Protein AF-A0A6D1A6W0-F1 (afdb_monomer_lite)

Radius of gyration: 17.89 Å; chains: 1; bounding box: 29×23×56 Å

Structure (mmCIF, N/CA/C/O backbone):
data_AF-A0A6D1A6W0-F1
#
_entry.id   AF-A0A6D1A6W0-F1
#
loop_
_atom_site.group_PDB
_atom_site.id
_atom_site.type_symbol
_atom_site.label_atom_id
_atom_site.label_alt_id
_atom_site.label_comp_id
_atom_site.label_asym_id
_atom_site.label_entity_id
_atom_site.label_seq_id
_atom_site.pdbx_PDB_ins_code
_atom_site.Cartn_x
_atom_site.Cartn_y
_atom_site.Cartn_z
_atom_site.occupancy
_atom_site.B_iso_or_equiv
_atom_site.auth_seq_id
_atom_site.auth_comp_id
_atom_site.auth_asym_id
_atom_site.auth_atom_id
_atom_site.pdbx_PDB_model_num
ATOM 1 N N . MET A 1 1 ? -1.418 -5.537 -38.290 1.00 44.81 1 MET A N 1
ATOM 2 C CA . MET A 1 1 ? -1.304 -4.757 -37.038 1.00 44.81 1 MET A CA 1
ATOM 3 C C . MET A 1 1 ? 0.120 -4.941 -36.513 1.00 44.81 1 MET A C 1
ATOM 5 O O . MET A 1 1 ? 0.417 -6.003 -35.989 1.00 44.81 1 MET A O 1
ATOM 9 N N . SER A 1 2 ? 1.039 -4.004 -36.776 1.00 49.78 2 SER A N 1
ATOM 10 C CA . SER A 1 2 ? 2.450 -4.137 -36.367 1.00 49.78 2 SER A CA 1
ATOM 11 C C . SER A 1 2 ? 2.619 -3.560 -34.962 1.00 49.78 2 SER A C 1
ATOM 13 O O . SER A 1 2 ? 2.461 -2.353 -34.774 1.00 49.78 2 SER A O 1
ATOM 15 N N . ILE A 1 3 ? 2.863 -4.419 -33.969 1.00 65.88 3 ILE A N 1
ATOM 16 C CA . ILE A 1 3 ? 3.138 -4.010 -32.587 1.00 65.88 3 ILE A CA 1
ATOM 17 C C . ILE A 1 3 ? 4.487 -3.281 -32.608 1.00 65.88 3 ILE A C 1
ATOM 19 O O . ILE A 1 3 ? 5.546 -3.899 -32.715 1.00 65.88 3 ILE A O 1
ATOM 23 N N . LYS A 1 4 ? 4.455 -1.947 -32.565 1.00 70.50 4 LYS A N 1
ATOM 24 C CA . LYS A 1 4 ? 5.659 -1.123 -32.430 1.00 70.50 4 LYS A CA 1
ATOM 25 C C . LYS A 1 4 ? 6.292 -1.458 -31.082 1.00 70.50 4 LYS A C 1
ATOM 27 O O . LYS A 1 4 ? 5.663 -1.220 -30.057 1.00 70.50 4 LYS A O 1
ATOM 32 N N . ASN A 1 5 ? 7.504 -2.015 -31.090 1.00 75.12 5 ASN A N 1
ATOM 33 C CA . ASN A 1 5 ? 8.204 -2.382 -29.863 1.00 75.12 5 ASN A CA 1
ATOM 34 C C . ASN A 1 5 ? 8.407 -1.111 -29.010 1.00 75.12 5 ASN A C 1
ATOM 36 O O . ASN A 1 5 ? 9.084 -0.184 -29.475 1.00 75.12 5 ASN A O 1
ATOM 40 N N . PRO A 1 6 ? 7.771 -0.994 -27.831 1.00 75.31 6 PRO A N 1
ATOM 41 C CA . PRO A 1 6 ? 7.898 0.202 -27.014 1.00 75.31 6 PRO A CA 1
ATOM 42 C C . PRO A 1 6 ? 9.350 0.364 -26.554 1.00 75.31 6 PRO A C 1
ATOM 44 O O . PRO A 1 6 ? 10.055 -0.607 -26.284 1.00 75.31 6 PRO A O 1
ATOM 47 N N . SER A 1 7 ? 9.816 1.611 -26.473 1.00 88.25 7 SER A N 1
ATOM 48 C CA . SER A 1 7 ? 11.155 1.896 -25.951 1.00 88.25 7 SER A CA 1
ATOM 49 C C . SER A 1 7 ? 11.251 1.419 -24.503 1.00 88.25 7 SER A C 1
ATOM 51 O O . SER A 1 7 ? 10.373 1.729 -23.700 1.00 88.25 7 SER A O 1
ATOM 53 N N . VAL A 1 8 ? 12.340 0.736 -24.142 1.00 91.12 8 VAL A N 1
ATOM 54 C CA . VAL A 1 8 ? 12.597 0.263 -22.768 1.00 91.12 8 VAL A CA 1
ATOM 55 C C . VAL A 1 8 ? 12.452 1.398 -21.746 1.00 91.12 8 VAL A C 1
ATOM 57 O O . VAL A 1 8 ? 11.903 1.195 -20.668 1.00 91.12 8 VAL A O 1
ATOM 60 N 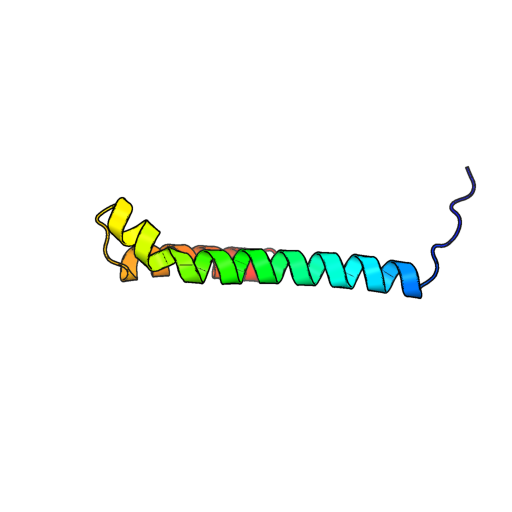N . LYS A 1 9 ? 12.845 2.627 -22.115 1.00 91.19 9 LYS A N 1
ATOM 61 C CA . LYS A 1 9 ? 12.676 3.824 -21.272 1.00 91.19 9 LYS A CA 1
ATOM 62 C C . LYS A 1 9 ? 11.208 4.112 -20.947 1.00 91.19 9 LYS A C 1
ATOM 64 O O . LYS A 1 9 ? 10.889 4.476 -19.823 1.00 91.19 9 LYS A O 1
ATOM 69 N N . PHE A 1 10 ? 10.323 3.937 -21.927 1.00 9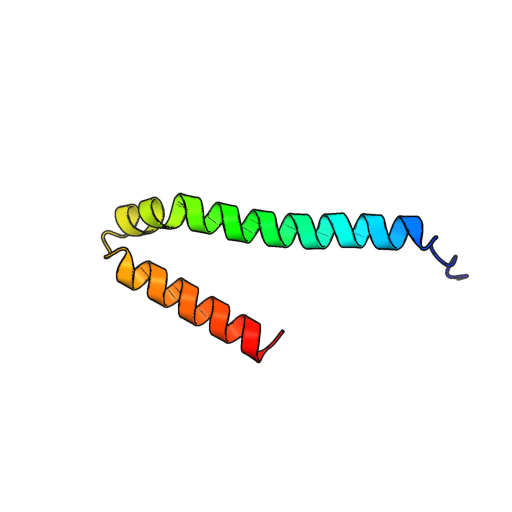2.56 10 PHE A N 1
ATOM 70 C CA . PHE A 1 10 ? 8.886 4.125 -21.749 1.00 92.56 10 PHE A CA 1
ATOM 71 C C . PHE A 1 10 ? 8.285 3.022 -20.870 1.00 92.56 10 PHE A C 1
ATOM 73 O O . PHE A 1 10 ? 7.487 3.317 -19.990 1.00 92.56 10 PHE A O 1
ATOM 80 N N . ILE A 1 11 ? 8.723 1.771 -21.045 1.00 93.75 11 ILE A N 1
ATOM 81 C CA . ILE A 1 11 ? 8.278 0.642 -20.213 1.00 93.75 11 ILE A CA 1
ATOM 82 C C . ILE A 1 11 ? 8.655 0.871 -18.745 1.00 93.75 11 ILE A C 1
ATOM 84 O O . ILE A 1 11 ? 7.802 0.763 -17.872 1.00 93.75 11 ILE A O 1
ATOM 88 N N . ILE A 1 12 ? 9.908 1.246 -18.471 1.00 94.50 12 ILE A N 1
ATOM 89 C CA . ILE A 1 12 ? 10.376 1.521 -17.104 1.00 94.50 12 ILE A CA 1
ATOM 90 C C . ILE A 1 12 ? 9.626 2.708 -16.495 1.00 94.50 12 ILE A C 1
ATOM 92 O O . ILE A 1 12 ? 9.296 2.668 -15.316 1.00 94.50 12 ILE A O 1
ATOM 96 N N . PHE A 1 13 ? 9.318 3.744 -17.279 1.00 95.56 13 PHE A N 1
ATOM 97 C CA . PHE A 1 13 ? 8.526 4.877 -16.801 1.00 95.56 13 PHE A CA 1
ATOM 98 C C . PHE A 1 13 ? 7.115 4.454 -16.372 1.00 95.56 13 PHE A C 1
ATOM 100 O O . PHE A 1 13 ? 6.664 4.821 -15.290 1.00 95.56 13 PHE A O 1
ATOM 107 N N . VAL A 1 14 ? 6.441 3.631 -17.181 1.00 95.19 14 VAL A N 1
ATOM 108 C CA . VAL A 1 14 ? 5.122 3.087 -16.831 1.00 95.19 14 VAL A CA 1
ATOM 109 C C . VAL A 1 14 ? 5.214 2.205 -15.584 1.00 95.19 14 VAL A C 1
ATOM 111 O O . VAL A 1 14 ? 4.431 2.392 -14.658 1.00 95.19 14 VAL A O 1
ATOM 114 N N . LEU A 1 15 ? 6.205 1.310 -15.508 1.00 95.12 15 LEU A N 1
ATOM 115 C CA . LEU A 1 15 ? 6.421 0.463 -14.331 1.00 95.12 15 LEU A CA 1
ATOM 116 C C . LEU A 1 15 ? 6.715 1.282 -13.069 1.00 95.12 15 LEU A C 1
ATOM 118 O O . LEU A 1 15 ? 6.179 0.973 -12.012 1.00 95.12 15 LEU A O 1
ATOM 122 N N . MET A 1 16 ? 7.510 2.349 -13.175 1.00 96.38 16 MET A N 1
ATOM 123 C CA . MET A 1 16 ? 7.792 3.256 -12.063 1.00 96.38 16 MET A CA 1
ATOM 124 C C . MET A 1 16 ? 6.505 3.885 -11.530 1.00 96.38 16 MET A C 1
ATOM 126 O O . MET A 1 16 ? 6.296 3.884 -10.320 1.00 96.38 16 MET A O 1
ATOM 130 N N . ILE A 1 17 ? 5.635 4.385 -12.415 1.00 96.94 17 ILE A N 1
ATOM 131 C CA . ILE A 1 17 ? 4.342 4.949 -12.012 1.00 96.94 17 ILE A CA 1
ATOM 132 C C . ILE A 1 17 ? 3.467 3.879 -11.359 1.00 96.94 17 ILE A C 1
ATOM 134 O O . ILE A 1 17 ? 2.914 4.136 -10.297 1.00 96.94 17 ILE A O 1
ATOM 138 N N . CYS A 1 18 ? 3.372 2.680 -11.938 1.00 95.38 18 CYS A N 1
ATOM 139 C CA . CYS A 1 18 ? 2.580 1.593 -11.365 1.00 95.38 18 CYS A CA 1
ATOM 140 C C . CYS A 1 18 ? 3.053 1.225 -9.951 1.00 95.38 18 CYS A C 1
ATOM 142 O O . CYS A 1 18 ? 2.250 1.234 -9.020 1.00 95.38 18 CYS A O 1
ATOM 144 N N . THR A 1 19 ? 4.349 0.961 -9.767 1.00 93.88 19 THR A N 1
ATOM 145 C CA . THR A 1 19 ? 4.915 0.616 -8.455 1.00 93.88 19 THR A CA 1
ATOM 146 C C . THR A 1 19 ? 4.769 1.768 -7.459 1.00 93.88 19 THR A C 1
ATOM 148 O O . THR A 1 19 ? 4.448 1.538 -6.295 1.00 93.88 19 THR A O 1
ATOM 151 N N . PHE A 1 20 ? 4.945 3.014 -7.910 1.00 94.12 20 PHE A N 1
ATOM 152 C CA . PHE A 1 20 ? 4.732 4.196 -7.078 1.00 94.12 20 PHE A CA 1
ATOM 153 C C . PHE A 1 20 ? 3.277 4.323 -6.618 1.00 94.12 20 PHE A C 1
ATOM 155 O O . PHE A 1 20 ? 3.032 4.545 -5.436 1.00 94.12 20 PHE A O 1
ATOM 162 N N . SER A 1 21 ? 2.311 4.162 -7.525 1.00 94.94 21 SER A N 1
ATOM 163 C CA . SER A 1 21 ? 0.886 4.234 -7.199 1.00 94.94 21 SER A CA 1
ATOM 164 C C . SER A 1 21 ? 0.469 3.147 -6.210 1.00 94.94 21 SER A C 1
ATOM 166 O O . SER A 1 21 ? -0.249 3.461 -5.265 1.00 94.94 21 SER A O 1
ATOM 168 N N . ILE A 1 22 ? 0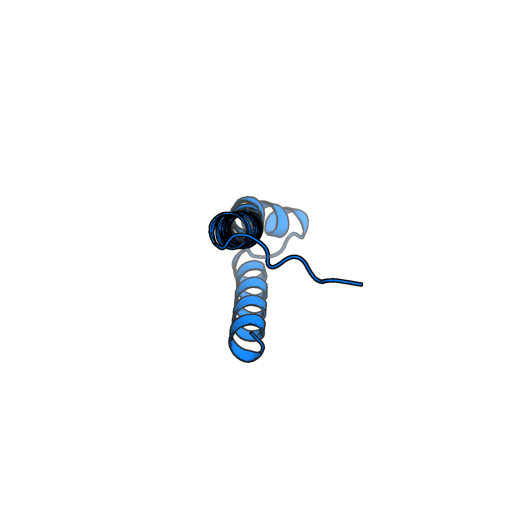.955 1.911 -6.384 1.00 91.62 22 ILE A N 1
ATOM 169 C CA . ILE A 1 22 ? 0.699 0.806 -5.447 1.00 91.62 22 ILE A CA 1
ATOM 170 C C . ILE A 1 22 ? 1.220 1.172 -4.053 1.00 91.62 22 ILE A C 1
ATOM 172 O O . ILE A 1 22 ? 0.443 1.205 -3.098 1.00 91.62 22 ILE A O 1
ATOM 176 N N . GLY A 1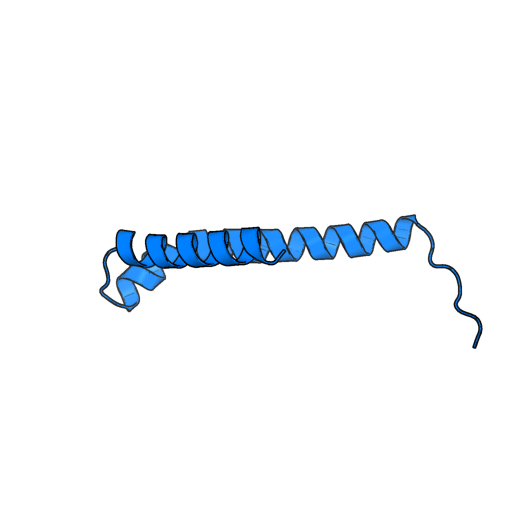 23 ? 2.495 1.562 -3.948 1.00 89.62 23 GLY A N 1
ATOM 177 C CA . GLY A 1 23 ? 3.076 1.971 -2.668 1.00 89.62 23 GLY A CA 1
ATOM 178 C C . GLY A 1 23 ? 2.334 3.154 -2.039 1.00 89.62 23 GLY A C 1
ATOM 179 O O . GLY A 1 23 ? 2.005 3.124 -0.857 1.00 89.62 23 GLY A O 1
ATOM 180 N N . TYR A 1 24 ? 1.992 4.177 -2.827 1.00 91.81 24 TYR A N 1
ATOM 181 C CA . TYR A 1 24 ? 1.248 5.340 -2.343 1.00 91.81 24 TYR A CA 1
ATOM 182 C C . TYR A 1 24 ? -0.097 4.952 -1.720 1.00 91.81 24 TYR A C 1
ATOM 184 O O . TYR A 1 24 ? -0.421 5.429 -0.633 1.00 91.81 24 TYR A O 1
ATOM 192 N N . THR A 1 25 ? -0.864 4.067 -2.367 1.00 87.75 25 THR A N 1
ATOM 193 C CA . THR A 1 25 ? -2.156 3.623 -1.826 1.00 87.75 25 THR A CA 1
ATOM 194 C C . THR A 1 25 ? -2.016 2.860 -0.511 1.00 87.75 25 THR A C 1
ATOM 196 O O . THR A 1 25 ? -2.805 3.086 0.403 1.00 87.75 25 THR A O 1
ATOM 199 N N . GLU A 1 26 ? -0.990 2.023 -0.362 1.00 86.56 26 GLU A N 1
ATOM 200 C CA . GLU A 1 26 ? -0.770 1.258 0.869 1.00 86.56 26 GLU A CA 1
ATOM 201 C C . GLU A 1 26 ? -0.351 2.162 2.036 1.00 86.56 26 GLU A C 1
ATOM 203 O O . GLU A 1 26 ? -0.920 2.083 3.127 1.00 86.56 26 GLU A O 1
ATOM 208 N N . TYR A 1 27 ? 0.586 3.084 1.798 1.00 84.50 27 TYR A N 1
ATOM 209 C CA . TYR A 1 27 ? 1.036 4.028 2.822 1.00 84.50 27 TYR A CA 1
ATOM 210 C C . TYR A 1 27 ? -0.051 5.033 3.219 1.00 84.50 27 TYR A C 1
ATOM 212 O O . TYR A 1 27 ? -0.164 5.379 4.397 1.00 84.50 27 TYR A O 1
ATOM 220 N N . ALA A 1 28 ? -0.881 5.476 2.270 1.00 88.12 28 ALA A N 1
ATOM 221 C CA . ALA A 1 28 ? -2.009 6.355 2.563 1.00 88.12 28 ALA A CA 1
ATOM 222 C C . ALA A 1 28 ? -3.025 5.682 3.503 1.00 88.12 28 ALA A C 1
ATOM 224 O O . ALA A 1 28 ? -3.473 6.307 4.464 1.00 88.12 28 ALA A O 1
ATOM 225 N N . VAL A 1 29 ? -3.340 4.399 3.279 1.00 83.50 29 VAL A N 1
ATOM 226 C CA . VAL A 1 29 ? -4.275 3.631 4.121 1.00 83.50 29 VAL A CA 1
ATOM 227 C C . VAL A 1 29 ? -3.732 3.435 5.538 1.00 83.50 29 VAL A C 1
ATOM 229 O O . VAL A 1 29 ? -4.478 3.601 6.501 1.00 83.50 29 VAL A O 1
ATOM 232 N N . MET A 1 30 ? -2.435 3.152 5.698 1.00 84.50 30 MET A N 1
ATOM 233 C CA . MET A 1 30 ? -1.825 3.041 7.031 1.00 84.50 30 MET A CA 1
ATOM 234 C C . MET A 1 30 ? -1.934 4.346 7.835 1.00 84.50 30 MET A C 1
ATOM 236 O O . MET A 1 30 ? -2.148 4.298 9.045 1.00 84.50 30 MET A O 1
ATOM 240 N N . GLY A 1 31 ? -1.846 5.505 7.170 1.00 86.31 31 GLY A N 1
ATOM 241 C CA . GLY A 1 31 ? -1.972 6.820 7.807 1.00 86.31 31 GLY A CA 1
ATOM 242 C C . GLY A 1 31 ? -3.371 7.126 8.351 1.00 86.31 31 GLY A C 1
ATOM 243 O O . GLY A 1 31 ? -3.495 7.841 9.342 1.00 86.31 31 GLY A O 1
ATOM 244 N N . ILE A 1 32 ? -4.416 6.558 7.742 1.00 88.56 32 ILE A N 1
ATOM 245 C CA . ILE A 1 32 ? -5.813 6.732 8.172 1.00 88.56 32 ILE A CA 1
ATOM 246 C C . ILE A 1 32 ? -6.350 5.542 8.978 1.00 88.56 32 ILE A C 1
ATOM 248 O O . ILE A 1 32 ? -7.499 5.566 9.408 1.00 88.56 32 ILE A O 1
ATOM 252 N N . LEU A 1 33 ? -5.545 4.500 9.208 1.00 87.25 33 LEU A N 1
ATOM 253 C CA . LEU A 1 33 ? -5.981 3.266 9.870 1.00 87.25 33 LEU A CA 1
ATOM 254 C C . LEU A 1 33 ? -6.542 3.519 11.278 1.00 87.25 33 LEU A C 1
ATOM 256 O O . LEU A 1 33 ? -7.535 2.912 11.676 1.00 87.25 33 LEU A O 1
ATOM 260 N N . THR A 1 34 ? -5.927 4.435 12.027 1.00 85.19 34 THR A N 1
ATOM 261 C CA . THR A 1 34 ? -6.394 4.847 13.357 1.00 85.19 34 THR A CA 1
ATOM 262 C C . THR A 1 34 ? -7.717 5.603 13.295 1.00 85.19 34 THR A C 1
ATOM 264 O O . THR A 1 34 ? -8.575 5.372 14.144 1.00 85.19 34 THR A O 1
ATOM 267 N N . SER A 1 35 ? -7.917 6.451 12.284 1.00 87.25 35 SER A N 1
ATOM 268 C CA . SER A 1 35 ? -9.199 7.119 12.034 1.00 87.25 35 SER A CA 1
ATOM 269 C C . SER A 1 35 ? -10.291 6.114 11.672 1.00 87.25 35 SER A C 1
ATOM 271 O O . SER A 1 35 ? -11.356 6.157 12.272 1.00 87.25 35 SER A O 1
ATOM 273 N N . ILE A 1 36 ? -10.001 5.143 10.797 1.00 87.06 36 ILE A N 1
ATOM 274 C CA . ILE A 1 36 ? -10.940 4.064 10.441 1.00 87.06 36 ILE A CA 1
ATOM 275 C C . ILE A 1 36 ? -11.337 3.257 11.683 1.00 87.06 36 ILE A C 1
ATOM 277 O O . ILE A 1 36 ? -12.512 2.957 11.882 1.00 87.06 36 ILE A O 1
ATOM 281 N N . ALA A 1 37 ? -10.369 2.912 12.537 1.00 88.38 37 ALA A N 1
ATOM 282 C CA . ALA A 1 37 ? -10.645 2.188 13.775 1.00 88.38 37 ALA A CA 1
ATOM 283 C C . ALA A 1 37 ? -11.549 2.994 14.724 1.00 88.38 37 ALA A C 1
ATOM 285 O O . ALA A 1 37 ? -12.454 2.428 15.336 1.00 88.38 37 ALA A O 1
ATOM 286 N N . ASN A 1 38 ? -11.329 4.310 14.808 1.00 89.00 38 ASN A N 1
ATOM 287 C CA . ASN A 1 38 ? -12.134 5.214 15.624 1.00 89.00 38 ASN A CA 1
ATOM 288 C C . ASN A 1 38 ? -13.566 5.356 15.078 1.00 89.00 38 ASN A C 1
ATOM 290 O O .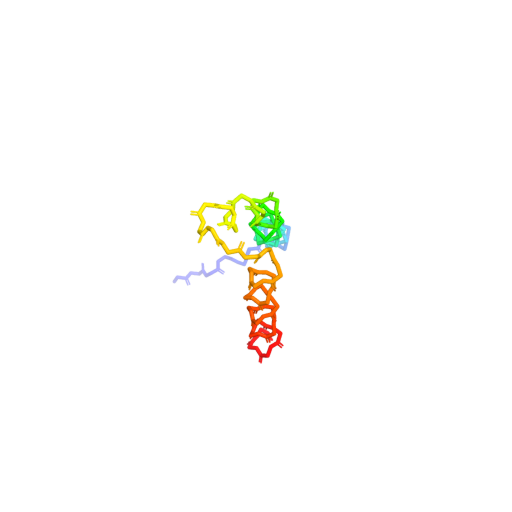 ASN A 1 38 ? -14.518 5.214 15.839 1.00 89.00 38 ASN A O 1
ATOM 294 N N . ASP A 1 39 ? -13.720 5.528 13.762 1.00 89.88 39 ASP A N 1
ATOM 295 C CA . ASP A 1 39 ? -15.025 5.651 13.098 1.00 89.88 39 ASP A CA 1
ATOM 296 C C . ASP A 1 39 ? -15.875 4.378 13.243 1.00 89.88 39 ASP A C 1
ATOM 298 O O . ASP A 1 39 ? -17.095 4.444 13.383 1.00 89.88 39 ASP A O 1
ATOM 302 N N . PHE A 1 40 ? -15.237 3.206 13.260 1.00 87.81 40 PHE A N 1
ATOM 303 C CA . PHE A 1 40 ? -15.905 1.922 13.493 1.00 87.81 40 PHE A CA 1
ATOM 304 C C . PHE A 1 40 ? -16.021 1.540 14.979 1.00 87.81 40 PHE A C 1
ATOM 306 O O . PHE A 1 40 ? -16.548 0.469 15.281 1.00 87.81 40 PHE A O 1
ATOM 313 N N . HIS A 1 41 ? -15.551 2.381 15.910 1.00 85.00 41 HIS A N 1
ATOM 314 C CA . HIS A 1 41 ? -15.495 2.095 17.350 1.00 85.00 41 HIS A CA 1
ATOM 315 C C . HIS A 1 41 ? -14.809 0.754 17.699 1.00 85.00 41 HIS A C 1
ATOM 317 O O . HIS A 1 41 ? -15.157 0.096 18.683 1.00 85.00 41 HIS A O 1
ATOM 323 N N . ILE A 1 42 ? -13.820 0.336 16.905 1.00 89.56 42 ILE A N 1
ATOM 324 C CA . ILE A 1 42 ? -13.043 -0.890 17.126 1.00 89.56 42 ILE A CA 1
ATOM 325 C C . ILE A 1 42 ? -11.645 -0.572 17.657 1.00 89.56 42 ILE A C 1
ATOM 327 O O . ILE A 1 42 ? -11.092 0.507 17.453 1.00 89.56 42 ILE A O 1
ATOM 331 N N . GLN A 1 43 ? -11.024 -1.547 18.320 1.00 87.25 43 GLN A N 1
ATOM 332 C CA . GLN A 1 43 ? -9.631 -1.408 18.736 1.00 87.25 43 GLN A CA 1
ATOM 333 C C . GLN A 1 43 ? -8.707 -1.359 17.512 1.00 87.25 43 GLN A C 1
ATOM 335 O O . GLN A 1 43 ? -8.843 -2.161 16.584 1.00 87.25 43 GLN A O 1
ATOM 340 N N . VAL A 1 44 ? -7.699 -0.482 17.554 1.00 87.62 44 VAL A N 1
ATOM 341 C CA . VAL A 1 44 ? -6.672 -0.355 16.500 1.00 87.62 44 VAL A CA 1
ATOM 342 C C . VAL A 1 44 ? -5.974 -1.695 16.228 1.00 87.62 44 VAL A C 1
ATOM 344 O O . VAL A 1 44 ? -5.644 -2.002 15.087 1.00 87.62 44 VAL A O 1
ATOM 347 N N . SER A 1 45 ? -5.820 -2.542 17.251 1.00 88.88 45 SER A N 1
ATOM 348 C CA . SER A 1 45 ? -5.283 -3.903 17.120 1.00 88.88 45 SER A CA 1
ATOM 349 C C . SER A 1 45 ? -6.122 -4.802 16.204 1.00 88.88 45 SER A C 1
ATOM 351 O O . SER A 1 45 ? -5.563 -5.580 15.437 1.00 88.88 45 SER A O 1
ATOM 353 N N . SER A 1 46 ? -7.454 -4.678 16.236 1.00 86.88 46 SER A N 1
ATOM 354 C CA . SER A 1 46 ? -8.361 -5.451 15.375 1.00 86.88 46 SER A CA 1
ATOM 355 C C . SER A 1 46 ? -8.291 -4.976 13.922 1.00 86.88 46 SER A C 1
ATOM 357 O O . SER A 1 46 ? -8.241 -5.796 13.008 1.00 86.88 46 SER A O 1
ATOM 359 N N . ALA A 1 47 ? -8.200 -3.660 13.702 1.00 88.00 47 ALA A N 1
ATOM 360 C CA . ALA A 1 47 ? -7.950 -3.095 12.375 1.00 88.00 47 ALA A CA 1
ATOM 361 C C . ALA A 1 47 ? -6.572 -3.521 11.826 1.00 88.00 47 ALA A C 1
ATOM 363 O O . ALA A 1 47 ? -6.456 -3.918 10.670 1.00 88.00 47 ALA A O 1
ATOM 364 N N . GLY A 1 48 ? -5.532 -3.528 12.666 1.00 88.06 48 GLY A N 1
ATOM 365 C CA . GLY A 1 48 ? -4.201 -4.022 12.299 1.00 88.06 48 GLY A CA 1
ATOM 366 C C . GLY A 1 48 ? -4.172 -5.518 11.961 1.00 88.06 48 GLY A C 1
ATOM 367 O O . GLY A 1 48 ? -3.443 -5.933 11.058 1.00 88.06 48 GLY A O 1
ATOM 368 N N . LEU A 1 49 ? -5.000 -6.333 12.624 1.00 91.81 49 LEU A N 1
ATOM 369 C CA . LEU A 1 49 ? -5.144 -7.756 12.303 1.00 91.81 49 LEU A CA 1
ATOM 370 C C . LEU A 1 49 ? -5.702 -7.964 10.885 1.00 91.81 49 LEU A C 1
ATOM 372 O O . LEU A 1 49 ? -5.194 -8.810 10.152 1.00 91.81 49 LEU A O 1
ATOM 376 N N . LEU A 1 50 ? -6.687 -7.159 10.472 1.00 88.56 50 LEU A N 1
ATOM 377 C CA . LEU A 1 50 ? -7.215 -7.168 9.101 1.00 88.56 50 LEU A CA 1
ATOM 378 C C . LEU A 1 50 ? -6.140 -6.800 8.072 1.00 88.56 50 LEU A C 1
ATOM 380 O O . LEU A 1 50 ? -6.012 -7.476 7.054 1.00 88.56 50 LEU A O 1
ATOM 384 N N . VAL A 1 51 ? -5.322 -5.782 8.361 1.00 88.88 51 VAL A N 1
ATOM 385 C CA . VAL A 1 51 ? -4.185 -5.402 7.502 1.00 88.88 51 VAL A CA 1
ATOM 386 C C . VAL A 1 51 ? -3.164 -6.540 7.399 1.00 88.88 51 VAL A C 1
ATOM 388 O O . VAL A 1 51 ? -2.652 -6.819 6.318 1.00 88.88 51 VAL A O 1
ATOM 391 N N . THR A 1 52 ? -2.909 -7.251 8.499 1.00 90.75 52 THR A N 1
ATOM 392 C CA . THR A 1 52 ? -1.991 -8.402 8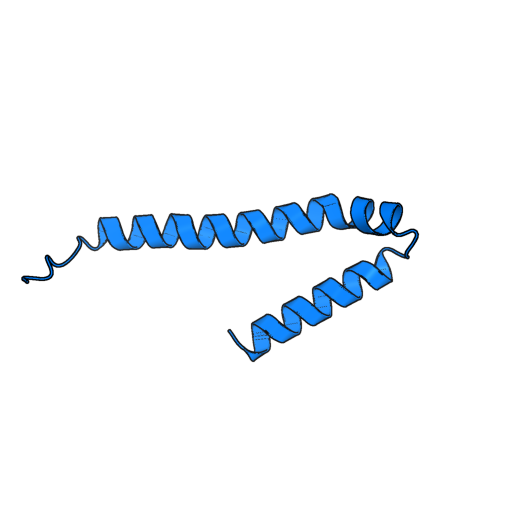.523 1.00 90.75 52 THR A CA 1
ATOM 393 C C . THR A 1 52 ? -2.534 -9.565 7.689 1.00 90.75 52 THR A C 1
ATOM 395 O O . THR A 1 52 ? -1.792 -10.168 6.916 1.00 90.75 52 THR A O 1
ATOM 398 N N . ALA A 1 53 ? -3.833 -9.861 7.793 1.00 92.38 53 ALA A N 1
ATOM 399 C CA . ALA A 1 53 ? -4.495 -10.886 6.987 1.00 92.38 53 ALA A CA 1
ATOM 400 C C . ALA A 1 53 ? -4.487 -10.538 5.485 1.00 92.38 53 ALA A C 1
ATOM 402 O O . ALA A 1 53 ? -4.258 -11.416 4.649 1.00 92.38 53 ALA A O 1
ATOM 403 N N . TYR A 1 54 ? -4.672 -9.259 5.138 1.00 89.44 54 TYR A N 1
ATOM 404 C CA . TYR A 1 54 ? -4.506 -8.766 3.770 1.00 89.44 54 TYR A CA 1
ATOM 405 C C . TYR A 1 54 ? -3.071 -8.971 3.270 1.00 89.44 54 TYR A C 1
ATOM 407 O O . TYR A 1 54 ? -2.880 -9.605 2.235 1.00 89.44 54 TYR A O 1
ATOM 415 N N . ALA A 1 55 ? -2.065 -8.527 4.031 1.00 90.31 55 ALA A N 1
ATOM 416 C CA . ALA A 1 55 ? -0.660 -8.694 3.663 1.00 90.31 55 ALA A CA 1
ATOM 417 C C . ALA A 1 55 ? -0.293 -10.175 3.469 1.00 90.31 55 ALA A C 1
ATOM 419 O O . ALA A 1 55 ? 0.340 -10.526 2.479 1.00 90.31 55 ALA A O 1
ATOM 420 N N . ALA A 1 56 ? -0.756 -11.064 4.354 1.00 94.44 56 ALA A N 1
ATOM 421 C CA . ALA A 1 56 ? -0.569 -12.505 4.203 1.00 94.44 56 ALA A CA 1
ATOM 422 C C . ALA A 1 56 ? -1.220 -13.047 2.917 1.00 94.44 56 ALA A C 1
ATOM 424 O O . ALA A 1 56 ? -0.610 -13.850 2.217 1.00 94.44 56 ALA A O 1
ATOM 425 N N . SER A 1 57 ? -2.424 -12.581 2.574 1.00 93.06 57 SER A N 1
ATOM 426 C CA . SER A 1 57 ? -3.120 -12.984 1.343 1.00 93.06 57 SER A CA 1
ATOM 427 C C . SER A 1 57 ? -2.359 -12.548 0.088 1.00 93.06 57 SER A C 1
ATOM 429 O O . SER A 1 57 ? -2.215 -13.338 -0.847 1.00 93.06 57 SER A O 1
ATOM 431 N N . VAL A 1 58 ? -1.831 -11.319 0.086 1.00 89.56 58 VAL A N 1
ATOM 432 C CA . VAL A 1 58 ? -0.987 -10.795 -0.998 1.00 89.56 58 VAL A CA 1
ATOM 433 C C . VAL A 1 58 ? 0.307 -11.600 -1.102 1.00 89.56 58 VAL A C 1
ATOM 435 O O . VAL A 1 58 ? 0.635 -12.045 -2.191 1.00 89.56 58 VAL A O 1
ATOM 438 N N . CYS A 1 59 ? 0.994 -11.880 0.008 1.00 93.31 59 CYS A N 1
ATOM 439 C CA . CYS A 1 59 ? 2.222 -12.684 0.007 1.00 93.31 59 CYS A CA 1
ATOM 440 C C . CYS A 1 59 ? 2.025 -14.118 -0.510 1.00 93.31 59 CYS A C 1
ATOM 442 O O . CYS A 1 59 ? 2.965 -14.709 -1.029 1.00 93.31 59 CYS A O 1
ATOM 444 N N . LEU A 1 60 ? 0.839 -14.702 -0.318 1.00 94.56 60 LEU A N 1
ATOM 445 C CA . LEU A 1 60 ? 0.532 -16.061 -0.775 1.00 94.56 60 LEU A CA 1
ATOM 446 C C . LEU A 1 60 ? 0.088 -16.123 -2.244 1.00 94.56 60 LEU A C 1
ATOM 448 O O . LEU A 1 60 ? 0.213 -17.178 -2.861 1.00 94.56 60 LEU A O 1
ATOM 452 N N . THR A 1 61 ? -0.474 -15.035 -2.776 1.00 92.56 61 THR A N 1
ATOM 453 C CA . THR A 1 61 ? -1.096 -15.006 -4.114 1.00 92.56 61 THR A CA 1
ATOM 454 C C . THR A 1 61 ? -0.269 -14.232 -5.144 1.00 92.56 61 THR A C 1
ATOM 456 O O . THR A 1 61 ? -0.392 -14.503 -6.339 1.00 92.56 61 THR A O 1
ATOM 459 N N . GLY A 1 62 ? 0.503 -13.240 -4.693 1.00 75.81 62 GLY A N 1
ATOM 460 C CA . GLY A 1 62 ? 1.336 -12.356 -5.513 1.00 75.81 62 GLY A CA 1
ATOM 461 C C . GLY A 1 62 ? 2.675 -12.949 -5.923 1.00 75.81 62 GLY A C 1
ATOM 462 O O . GLY A 1 62 ? 3.095 -13.974 -5.344 1.00 75.81 62 GLY A O 1
#

InterPro domains:
  IPR036259 MFS transporter superfamily [SSF103473] (7-60)
  IPR050189 Major Facilitator Superfamily Efflux Transporters [PTHR43124] (8-61)

Sequence (62 aa):
MSIKNPSVKFIIFVLMICTFSIGYTEYAVMGILTSIANDFHIQVSSAGLLVTAYAASVCLTG

Foldseek 3Di:
DDDDDDDPVVVVVVVVVVVVVVVVVVVVCVVCLVVVCVVVVHDSVVSVVVVVVVVVVVVVPD

pLDDT: mean 87.45, std 9.42, range [44.81, 96.94]

Secondary structure (DSSP, 8-state):
-------HHHHHHHHHHHHHHHHHHHHHHHHHHHHHHHHTT--HHHHHHHHHHHHHHHHHH-

Organism: Escherichia coli (NCBI:txid562)